Protein AF-A0A7R9K950-F1 (afdb_monomer_lite)

Sequence (137 aa):
EARQLWPGTPIQCVVSFGTGRFDPLPNTTQEVIVNVSSWKTKFLKILDSATDTEAVHTMLSDLLPHNVYYRFNPYLAEMVSMVEIRPDKVAQLEQEAAMYYRRNEDLFEEAAKALTQPPTLAQQCRNWVAEKRGYFK

Organism: Timema genevievae (NCBI:txid629358)

pLDDT: mean 80.06, std 15.89, range [42.03, 96.88]

Secondary structure (DSSP, 8-state):
-HHHHSTTPPP--EEEE-S-B----TT-TTTSGGGS-HHHHHHHHHHHHHS--HHHHHHHHHHS-TTTEEEE-PBPSS---TT---HHHHHHHHHHHHHHHHHTHHHHHHHHHHHHPPPPHHHHHHHHHHHHHHHT-

Foldseek 3Di:
DVCVVPPPDDQQADEAEALADEDDDPPPPPDPPPPDPPVVVVVVVVVCVVVVCVVVVVVCPVVDDPLHYHYHHFHAPDDDDPPDDDVVVVVSSVVRSVVSCVVCVVSVVSNVCSVPPDDDPVRVVVVVVVVVVVVVD

Structure (mmCIF, N/CA/C/O backbone):
data_AF-A0A7R9K950-F1
#
_entry.id   AF-A0A7R9K950-F1
#
loop_
_atom_site.group_PDB
_atom_site.id
_atom_site.type_symbol
_atom_site.label_atom_id
_atom_site.label_alt_id
_atom_site.label_comp_id
_atom_site.label_asym_id
_atom_site.label_entity_id
_atom_site.label_seq_id
_atom_site.pdbx_PDB_ins_code
_atom_site.Cartn_x
_atom_site.Cartn_y
_atom_site.Cartn_z
_atom_site.occupancy
_atom_site.B_iso_or_equiv
_atom_site.auth_seq_id
_atom_site.auth_comp_id
_atom_site.auth_asym_id
_atom_site.auth_atom_id
_atom_site.pdbx_PDB_model_num
ATOM 1 N N . GLU A 1 1 ? 4.815 -5.716 16.828 1.00 81.44 1 GLU A N 1
ATOM 2 C CA . GLU A 1 1 ? 5.121 -4.426 17.487 1.00 81.44 1 GLU A CA 1
ATOM 3 C C . GLU A 1 1 ? 3.873 -3.634 17.879 1.00 81.44 1 GLU A C 1
ATOM 5 O O . GLU A 1 1 ? 3.659 -3.458 19.068 1.00 81.44 1 GLU A O 1
ATOM 10 N N . ALA A 1 2 ? 2.988 -3.235 16.952 1.00 84.25 2 ALA A N 1
ATOM 11 C CA . ALA A 1 2 ? 1.797 -2.432 17.294 1.00 84.25 2 ALA A CA 1
ATOM 12 C C . ALA A 1 2 ? 0.926 -3.027 18.428 1.00 84.25 2 ALA A C 1
ATOM 14 O O . ALA A 1 2 ? 0.558 -2.318 19.358 1.00 84.25 2 ALA A O 1
ATOM 15 N N . ARG A 1 3 ? 0.671 -4.347 18.425 1.00 82.50 3 ARG A N 1
ATOM 16 C CA . ARG A 1 3 ? -0.060 -5.022 19.523 1.00 82.50 3 ARG A CA 1
ATOM 17 C C . ARG A 1 3 ? 0.678 -5.006 20.870 1.00 82.50 3 ARG A C 1
ATOM 19 O O . ARG A 1 3 ? 0.030 -5.157 21.896 1.00 82.50 3 ARG A O 1
ATOM 26 N N . GLN A 1 4 ? 2.006 -4.870 20.872 1.00 84.81 4 GLN A N 1
ATOM 27 C CA . GLN A 1 4 ? 2.797 -4.742 22.102 1.00 84.81 4 GLN A CA 1
ATOM 28 C C . GLN A 1 4 ? 2.740 -3.312 22.646 1.00 84.81 4 GLN A C 1
ATOM 30 O O . GLN A 1 4 ? 2.647 -3.138 23.855 1.00 84.81 4 GLN A O 1
ATOM 35 N N . LEU A 1 5 ? 2.763 -2.305 21.764 1.00 84.94 5 LEU A N 1
ATOM 36 C CA . LEU A 1 5 ? 2.640 -0.894 22.146 1.00 84.94 5 LEU A CA 1
ATOM 37 C C . LEU A 1 5 ? 1.233 -0.556 22.657 1.00 84.94 5 LEU A C 1
ATOM 39 O O . LEU A 1 5 ? 1.093 0.160 23.645 1.00 84.94 5 LEU A O 1
ATOM 43 N N . TRP A 1 6 ? 0.195 -1.109 22.022 1.00 84.00 6 TRP A N 1
ATOM 44 C CA . TRP A 1 6 ? -1.207 -0.892 22.393 1.00 84.00 6 TRP A CA 1
ATOM 45 C C . TRP A 1 6 ? -1.928 -2.220 22.652 1.00 84.00 6 TRP A C 1
ATOM 47 O O . TRP A 1 6 ? -2.742 -2.668 21.836 1.00 84.00 6 TRP A O 1
ATOM 57 N N . PRO A 1 7 ? -1.635 -2.883 23.785 1.00 83.25 7 PRO A N 1
ATOM 58 C CA . PRO A 1 7 ? -2.266 -4.148 24.125 1.00 83.25 7 PRO A CA 1
ATOM 59 C C . PRO A 1 7 ? -3.773 -3.964 24.334 1.00 83.25 7 PRO A C 1
ATOM 61 O O . PRO A 1 7 ? -4.220 -3.037 25.005 1.00 83.25 7 PRO A O 1
ATOM 64 N N . GLY A 1 8 ? -4.569 -4.864 23.754 1.00 80.44 8 GLY A N 1
ATOM 65 C CA . GLY A 1 8 ? -6.035 -4.829 23.843 1.00 80.44 8 GLY A CA 1
ATOM 66 C C . GLY A 1 8 ? -6.722 -3.836 22.899 1.00 80.44 8 GLY A C 1
ATOM 67 O O . GLY A 1 8 ? -7.947 -3.876 22.782 1.00 80.44 8 GLY A O 1
ATOM 68 N N . THR A 1 9 ? -5.969 -2.999 22.180 1.00 84.19 9 THR A N 1
ATOM 69 C CA . THR A 1 9 ? -6.521 -2.124 21.139 1.00 84.19 9 THR A CA 1
ATOM 70 C C . THR A 1 9 ? -6.580 -2.881 19.807 1.00 84.19 9 THR A C 1
ATOM 72 O O . THR A 1 9 ? -5.554 -3.399 19.358 1.00 84.19 9 THR A O 1
ATOM 75 N N . PRO A 1 10 ? -7.757 -2.987 19.160 1.00 85.75 10 PRO A N 1
ATOM 76 C CA . PRO A 1 10 ? -7.857 -3.610 17.845 1.00 85.75 10 PRO A CA 1
ATOM 77 C C . PRO A 1 10 ? -7.129 -2.760 16.800 1.00 85.75 10 PRO A C 1
ATOM 79 O O . PRO A 1 10 ? -7.174 -1.531 16.845 1.00 85.75 10 PRO A O 1
ATOM 82 N N . ILE A 1 11 ? -6.471 -3.421 15.849 1.00 88.25 11 ILE A N 1
ATOM 83 C CA . ILE A 1 11 ? -5.848 -2.738 14.715 1.00 88.25 11 ILE A CA 1
ATOM 84 C C . ILE A 1 11 ? -6.965 -2.240 13.797 1.00 88.25 11 ILE A C 1
ATOM 86 O O . ILE A 1 11 ? -7.826 -3.023 13.406 1.00 88.25 11 ILE A O 1
ATOM 90 N N . GLN A 1 12 ? -6.955 -0.945 13.483 1.00 89.62 12 GLN A N 1
ATOM 91 C CA . GLN A 1 12 ? -7.961 -0.333 12.614 1.00 89.62 12 GLN A CA 1
ATOM 92 C C . GLN A 1 12 ? -7.715 -0.670 11.145 1.00 89.62 12 GLN A C 1
ATOM 94 O O . GLN A 1 12 ? -8.615 -1.136 10.461 1.00 89.62 12 GLN A O 1
ATOM 99 N N . CYS A 1 13 ? -6.501 -0.411 10.666 1.00 92.69 13 CYS A N 1
ATOM 100 C CA . CYS A 1 13 ? -6.134 -0.602 9.274 1.00 92.69 13 CYS A CA 1
ATOM 101 C C . CYS A 1 13 ? -4.629 -0.873 9.174 1.00 92.69 13 CYS A C 1
ATOM 103 O O . CYS A 1 13 ? -3.827 -0.290 9.908 1.00 92.69 13 CYS A O 1
ATOM 105 N N . VAL A 1 14 ? -4.258 -1.766 8.268 1.00 93.06 14 VAL A N 1
ATOM 106 C CA . VAL A 1 14 ? -2.897 -2.092 7.863 1.00 93.06 14 VAL A CA 1
ATOM 107 C C . VAL A 1 14 ? -2.868 -2.018 6.350 1.00 93.06 14 VAL A C 1
ATOM 109 O O . VAL A 1 14 ? -3.502 -2.820 5.668 1.00 93.06 14 VAL A O 1
ATOM 112 N N . VAL A 1 15 ? -2.093 -1.076 5.829 1.00 93.44 15 VAL A N 1
ATOM 113 C CA . VAL A 1 15 ? -1.829 -0.976 4.397 1.00 93.44 15 VAL A CA 1
ATOM 114 C C . VAL A 1 15 ? -0.394 -1.404 4.146 1.00 93.44 15 VAL A C 1
ATOM 116 O O . VAL A 1 15 ? 0.539 -0.887 4.760 1.00 93.44 15 VAL A O 1
ATOM 119 N N . SER A 1 16 ? -0.217 -2.374 3.261 1.00 91.31 16 SER A N 1
ATOM 120 C CA . SER A 1 16 ? 1.075 -2.941 2.911 1.00 91.31 16 SER A CA 1
ATOM 121 C C . SER A 1 16 ? 1.368 -2.690 1.438 1.00 91.31 16 SER A C 1
ATOM 123 O O . SER A 1 16 ? 0.613 -3.127 0.572 1.00 91.31 16 SER A O 1
ATOM 125 N N . PHE A 1 17 ? 2.484 -2.024 1.158 1.00 91.69 17 PHE A N 1
ATOM 126 C CA . PHE A 1 17 ? 2.957 -1.768 -0.199 1.00 91.69 17 PHE A CA 1
ATOM 127 C C . PHE A 1 17 ? 4.116 -2.703 -0.540 1.00 91.69 17 PHE A C 1
ATOM 129 O O . PHE A 1 17 ? 5.069 -2.842 0.228 1.00 91.69 17 PHE A O 1
ATOM 136 N N . GLY A 1 18 ? 4.001 -3.388 -1.669 1.00 88.19 18 GLY A N 1
ATOM 137 C CA . GLY A 1 18 ? 5.076 -4.138 -2.298 1.00 88.19 18 GLY A CA 1
ATOM 138 C C . GLY A 1 18 ? 5.761 -3.299 -3.371 1.00 88.19 18 GLY A C 1
ATOM 139 O O . GLY A 1 18 ? 5.182 -2.359 -3.912 1.00 88.19 18 GLY A O 1
ATOM 140 N N . THR A 1 19 ? 6.999 -3.658 -3.687 1.00 88.12 19 THR A N 1
ATOM 141 C CA . THR A 1 19 ? 7.817 -3.005 -4.722 1.00 88.12 19 THR A CA 1
ATOM 142 C C . THR A 1 19 ? 7.510 -3.500 -6.135 1.00 88.12 19 THR A C 1
ATOM 144 O O . THR A 1 19 ? 8.187 -3.115 -7.081 1.00 88.12 19 THR A O 1
ATOM 147 N N . GLY A 1 20 ? 6.493 -4.347 -6.275 1.00 86.00 20 GLY A N 1
ATOM 148 C CA . GLY A 1 20 ? 6.100 -4.987 -7.513 1.00 86.00 20 GLY A CA 1
ATOM 149 C C . GLY A 1 20 ? 6.506 -6.459 -7.564 1.00 86.00 20 GLY A C 1
ATOM 150 O O . GLY A 1 20 ? 7.480 -6.875 -6.938 1.00 86.00 20 GLY A O 1
ATOM 151 N N . ARG A 1 21 ? 5.731 -7.250 -8.307 1.00 83.50 21 ARG A N 1
ATOM 152 C CA . ARG A 1 21 ? 5.959 -8.674 -8.576 1.00 83.50 21 ARG A CA 1
ATOM 153 C C . ARG A 1 21 ? 6.088 -8.913 -10.071 1.00 83.50 21 ARG A C 1
ATOM 155 O O . ARG A 1 21 ? 5.336 -8.347 -10.865 1.00 83.50 21 ARG A O 1
ATOM 162 N N . PHE A 1 22 ? 7.030 -9.764 -10.445 1.00 82.44 22 PHE A N 1
ATOM 163 C CA . PHE A 1 22 ? 7.207 -10.200 -11.821 1.00 82.44 22 PHE A CA 1
ATOM 164 C C . PHE A 1 22 ? 6.763 -11.657 -11.940 1.00 82.44 22 PHE A C 1
ATOM 166 O O . PHE A 1 22 ? 7.437 -12.548 -11.430 1.00 82.44 22 PHE A O 1
ATOM 173 N N . ASP A 1 23 ? 5.659 -11.888 -12.651 1.00 71.31 23 ASP A N 1
ATOM 174 C CA . ASP A 1 23 ? 5.149 -13.230 -12.930 1.00 71.31 23 ASP A CA 1
ATOM 175 C C . ASP A 1 23 ? 5.516 -13.620 -14.369 1.00 71.31 23 ASP A C 1
ATOM 177 O O . ASP A 1 23 ? 4.827 -13.219 -15.316 1.00 71.31 23 ASP A O 1
ATOM 181 N N . PRO A 1 24 ? 6.597 -14.389 -14.591 1.00 60.00 24 PRO A N 1
ATOM 182 C CA . PRO A 1 24 ? 6.883 -14.903 -15.918 1.00 60.00 24 PRO A CA 1
ATOM 183 C C . PRO A 1 24 ? 5.778 -15.891 -16.307 1.00 60.00 24 PRO A C 1
ATOM 185 O O . PRO A 1 24 ? 5.581 -16.904 -15.637 1.00 60.00 24 PRO A O 1
ATOM 188 N N . LEU A 1 25 ? 5.067 -15.613 -17.405 1.00 56.44 25 LEU A N 1
ATOM 189 C CA . LEU A 1 25 ? 4.101 -16.552 -17.979 1.00 56.44 25 LEU A CA 1
ATOM 190 C C . LEU A 1 25 ? 4.734 -17.955 -18.104 1.00 56.44 25 LEU A C 1
ATOM 192 O O . LEU A 1 25 ? 5.845 -18.069 -18.635 1.00 56.44 25 LEU A O 1
ATOM 196 N N . PRO A 1 26 ? 4.033 -19.033 -17.699 1.00 51.97 26 PRO A N 1
ATOM 197 C CA . PRO A 1 26 ? 4.586 -20.390 -17.708 1.00 51.97 26 PRO A CA 1
ATOM 198 C C . PRO A 1 26 ? 5.009 -20.882 -19.105 1.00 51.97 26 PRO A C 1
ATOM 200 O O . PRO A 1 26 ? 5.837 -21.785 -19.207 1.00 51.97 26 PRO A O 1
ATOM 203 N N . ASN A 1 27 ? 4.522 -20.251 -20.179 1.00 42.59 27 ASN A N 1
ATOM 204 C CA . ASN A 1 27 ? 4.750 -20.685 -21.561 1.00 42.59 27 ASN A CA 1
ATOM 205 C C . ASN A 1 27 ? 5.851 -19.916 -22.319 1.00 42.59 27 ASN A C 1
ATOM 207 O O . ASN A 1 27 ? 6.111 -20.243 -23.473 1.00 42.59 27 ASN A O 1
ATOM 211 N N . THR A 1 28 ? 6.529 -18.937 -21.708 1.00 44.31 28 THR A N 1
ATOM 212 C CA . THR A 1 28 ? 7.537 -18.099 -22.405 1.00 44.31 28 THR A CA 1
ATOM 213 C C . THR A 1 28 ? 8.959 -18.355 -21.896 1.00 44.31 28 THR A C 1
ATOM 215 O O . THR A 1 28 ? 9.809 -17.468 -21.858 1.00 44.31 28 THR A O 1
ATOM 218 N N . THR A 1 29 ? 9.248 -19.581 -21.460 1.00 47.34 29 THR A N 1
ATOM 219 C CA . THR A 1 29 ? 10.557 -19.945 -20.897 1.00 47.34 29 THR A CA 1
ATOM 220 C C . THR A 1 29 ? 11.626 -20.283 -21.937 1.00 47.34 29 THR A C 1
ATOM 222 O O . THR A 1 29 ? 12.778 -20.460 -21.553 1.00 47.34 29 THR A O 1
ATOM 225 N N . GLN A 1 30 ? 11.311 -20.340 -23.236 1.00 43.69 30 GLN A N 1
ATOM 226 C CA . GLN A 1 30 ? 12.298 -20.770 -24.238 1.00 43.69 30 GLN A CA 1
ATOM 227 C C . GLN A 1 30 ? 12.950 -19.654 -25.064 1.00 43.69 30 GLN A C 1
ATOM 229 O O . GLN A 1 30 ? 14.101 -19.835 -25.449 1.00 43.69 30 GLN A O 1
ATOM 234 N N . GLU A 1 31 ? 12.323 -18.491 -25.278 1.00 43.34 31 GLU A N 1
ATOM 235 C CA . GLU A 1 31 ? 12.842 -17.557 -26.303 1.00 43.34 31 GLU A CA 1
ATOM 236 C C . GLU A 1 31 ? 13.387 -16.212 -25.790 1.00 43.34 31 GLU A C 1
ATOM 238 O O . GLU A 1 31 ? 14.237 -15.623 -26.449 1.00 43.34 31 GLU A O 1
ATOM 243 N N . VAL A 1 32 ? 13.012 -15.736 -24.594 1.00 46.50 32 VAL A N 1
ATOM 244 C CA . VAL A 1 32 ? 13.489 -14.422 -24.082 1.00 46.50 32 VAL A CA 1
ATOM 245 C C . VAL A 1 32 ? 14.636 -14.555 -23.060 1.00 46.50 32 VAL A C 1
ATOM 247 O O . VAL A 1 32 ? 15.350 -13.598 -22.769 1.00 46.50 32 VAL A O 1
ATOM 250 N N . ILE A 1 33 ? 14.894 -15.766 -22.552 1.00 46.88 33 ILE A N 1
ATOM 251 C CA . ILE A 1 33 ? 15.866 -16.032 -21.469 1.00 46.88 33 ILE A CA 1
ATOM 252 C C . ILE A 1 33 ? 17.328 -16.081 -21.969 1.00 46.88 33 ILE A C 1
ATOM 254 O O . ILE A 1 33 ? 18.259 -16.227 -21.180 1.00 46.88 33 ILE A O 1
ATOM 258 N N . VAL A 1 34 ? 17.585 -15.907 -23.267 1.00 45.69 34 VAL A N 1
ATOM 259 C CA . VAL A 1 34 ? 18.905 -16.205 -23.854 1.00 45.69 34 VAL A CA 1
ATOM 260 C C . VAL A 1 34 ? 20.020 -15.213 -23.463 1.00 45.69 34 VAL A C 1
ATOM 262 O O . VAL A 1 34 ? 21.188 -15.537 -23.645 1.00 45.69 34 VAL A O 1
ATOM 265 N N . ASN A 1 35 ? 19.710 -14.053 -22.861 1.00 50.47 35 ASN A N 1
ATOM 266 C CA . ASN A 1 35 ? 20.715 -13.007 -22.578 1.00 50.47 35 ASN A CA 1
ATOM 267 C C . ASN A 1 35 ? 20.911 -12.597 -21.104 1.00 50.47 35 ASN A C 1
ATOM 269 O O . ASN A 1 35 ? 21.764 -11.752 -20.823 1.00 50.47 35 ASN A O 1
ATOM 273 N N . VAL A 1 36 ? 20.200 -13.190 -20.138 1.00 51.28 36 VAL A N 1
ATOM 274 C CA . VAL A 1 36 ? 20.471 -12.950 -18.705 1.00 51.28 36 VAL A CA 1
ATOM 275 C C . VAL A 1 36 ? 21.288 -14.123 -18.170 1.00 51.28 36 VAL A C 1
ATOM 277 O O . VAL A 1 36 ? 20.852 -15.268 -18.239 1.00 51.28 36 VAL A O 1
ATOM 280 N N . SER A 1 37 ? 22.502 -13.871 -17.668 1.00 61.84 37 SER A N 1
ATOM 281 C CA . SER A 1 37 ? 23.373 -14.955 -17.202 1.00 61.84 37 SER A CA 1
ATOM 282 C C . SER A 1 37 ? 22.683 -15.794 -16.116 1.00 61.84 37 SER A C 1
ATOM 284 O O . SER A 1 37 ? 22.122 -15.257 -15.162 1.00 61.84 37 SER A O 1
ATOM 286 N N . SER A 1 38 ? 22.760 -17.125 -16.241 1.00 65.38 38 SER A N 1
ATOM 287 C CA . SER A 1 38 ? 22.122 -18.111 -15.343 1.00 65.38 38 SER A CA 1
ATOM 288 C C . SER A 1 38 ? 22.333 -17.816 -13.847 1.00 65.38 38 SER A C 1
ATOM 290 O O . SER A 1 38 ? 21.445 -18.035 -13.026 1.00 65.38 38 SER A O 1
ATOM 292 N N . TRP A 1 39 ? 23.489 -17.253 -13.486 1.00 68.69 39 TRP A N 1
ATOM 293 C CA . TRP A 1 39 ? 23.811 -16.831 -12.122 1.00 68.69 39 TRP A CA 1
ATOM 294 C C . TRP A 1 39 ? 23.006 -15.626 -11.637 1.00 68.69 39 TRP A C 1
ATOM 296 O O . TRP A 1 39 ? 22.538 -15.648 -10.502 1.00 68.69 39 TRP A O 1
ATOM 306 N N . LYS A 1 40 ? 22.797 -14.606 -12.480 1.00 65.50 40 LYS A N 1
ATOM 307 C CA . LYS A 1 40 ? 21.947 -13.458 -12.135 1.00 65.50 40 LYS A CA 1
ATOM 308 C C . LYS A 1 40 ? 20.512 -13.914 -11.902 1.00 65.50 40 LYS A C 1
ATOM 310 O O . LYS A 1 40 ? 19.913 -13.534 -10.906 1.00 65.50 40 LYS A O 1
ATOM 315 N N . THR A 1 41 ? 19.995 -14.801 -12.751 1.00 64.25 41 THR A N 1
ATOM 316 C CA . THR A 1 41 ? 18.649 -15.367 -12.587 1.00 64.25 41 THR A CA 1
ATOM 317 C C . THR A 1 41 ? 18.519 -16.177 -11.297 1.00 64.25 41 THR A C 1
ATOM 319 O O . THR A 1 41 ? 17.523 -16.046 -10.593 1.00 64.25 41 THR A O 1
ATOM 322 N N . LYS A 1 42 ? 19.520 -16.998 -10.955 1.00 61.44 42 LYS A N 1
ATOM 323 C CA . LYS A 1 42 ? 19.524 -17.762 -9.696 1.00 61.44 42 LYS A CA 1
ATOM 324 C C . LYS A 1 42 ? 19.627 -16.853 -8.471 1.00 61.44 42 LYS A C 1
ATOM 326 O O . LYS A 1 42 ? 18.901 -17.070 -7.512 1.00 61.44 42 LYS A O 1
ATOM 331 N N . PHE A 1 43 ? 20.474 -15.827 -8.517 1.00 67.50 43 PHE A N 1
ATOM 332 C CA . PHE A 1 43 ? 20.609 -14.850 -7.436 1.00 67.50 43 PHE A CA 1
ATOM 333 C C . PHE A 1 43 ? 19.320 -14.051 -7.221 1.00 67.50 43 PHE A C 1
ATOM 335 O O . PHE A 1 43 ? 18.869 -13.936 -6.089 1.00 67.50 43 PHE A O 1
ATOM 342 N N . LEU A 1 44 ? 18.690 -13.569 -8.297 1.00 64.19 44 LEU A N 1
ATOM 343 C CA . LEU A 1 44 ? 17.415 -12.851 -8.225 1.00 64.19 44 LEU A CA 1
ATOM 344 C C . LEU A 1 44 ? 16.289 -13.739 -7.687 1.00 64.19 44 LEU A C 1
ATOM 346 O O . LEU A 1 44 ? 15.525 -13.282 -6.854 1.00 64.19 44 LEU A O 1
ATOM 350 N N . LYS A 1 45 ? 16.230 -15.021 -8.074 1.00 63.75 45 LYS A N 1
ATOM 351 C CA . LYS A 1 45 ? 15.268 -15.978 -7.497 1.00 63.75 45 LYS A CA 1
ATOM 352 C C . LYS A 1 45 ? 15.505 -16.240 -6.009 1.00 63.75 45 LYS A C 1
ATOM 354 O O . LYS A 1 45 ? 14.548 -16.384 -5.262 1.00 63.75 45 LYS A O 1
ATOM 359 N N . ILE A 1 46 ? 16.765 -16.315 -5.577 1.00 58.72 46 ILE A N 1
ATOM 360 C CA . ILE A 1 46 ? 17.106 -16.466 -4.155 1.00 58.72 46 ILE A CA 1
ATOM 361 C C . ILE A 1 46 ? 16.728 -15.197 -3.383 1.00 58.72 46 ILE A C 1
ATOM 363 O O . ILE A 1 46 ? 16.150 -15.301 -2.307 1.00 58.72 46 ILE A O 1
ATOM 367 N N . LEU A 1 47 ? 17.012 -14.017 -3.939 1.00 62.91 47 LEU A N 1
ATOM 368 C CA . LEU A 1 47 ? 16.622 -12.736 -3.357 1.00 62.91 47 LEU A CA 1
ATOM 369 C C . LEU A 1 47 ? 15.101 -12.645 -3.204 1.00 62.91 47 LEU A C 1
ATOM 371 O O . LEU A 1 47 ? 14.635 -12.389 -2.102 1.00 62.91 47 LEU A O 1
ATOM 375 N N . ASP A 1 48 ? 14.358 -12.951 -4.267 1.00 59.34 48 ASP A N 1
ATOM 376 C CA . ASP A 1 48 ? 12.894 -12.966 -4.279 1.00 59.34 48 ASP A CA 1
ATOM 377 C C . ASP A 1 48 ? 12.337 -13.964 -3.252 1.00 59.34 48 ASP A C 1
ATOM 379 O O . ASP A 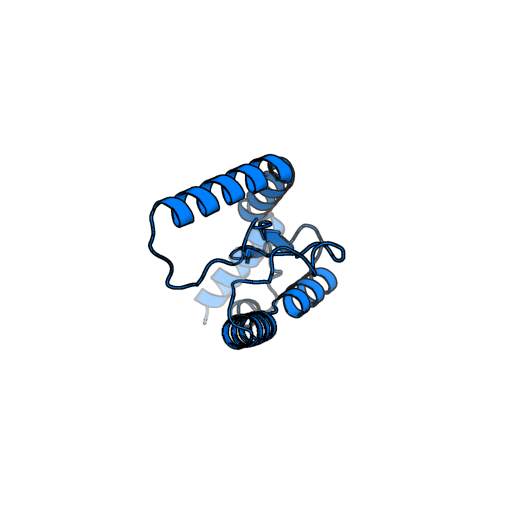1 48 ? 11.466 -13.615 -2.469 1.00 59.34 48 ASP A O 1
ATOM 383 N N . SER A 1 49 ? 12.940 -15.158 -3.133 1.00 53.88 49 SER A N 1
ATOM 384 C CA . SER A 1 49 ? 12.575 -16.140 -2.097 1.00 53.88 49 SER A CA 1
ATOM 385 C C . SER A 1 49 ? 12.895 -15.687 -0.666 1.00 53.88 49 SER A C 1
ATOM 387 O O . 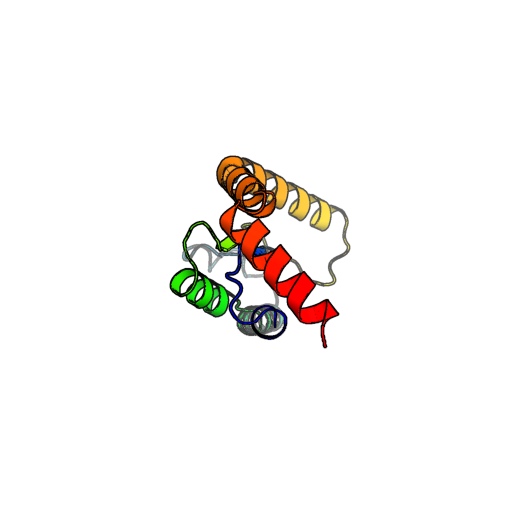SER A 1 49 ? 12.223 -16.089 0.279 1.00 53.88 49 SER A O 1
ATOM 389 N N . ALA A 1 50 ? 13.927 -14.858 -0.489 1.00 51.88 50 ALA A N 1
ATOM 390 C CA . ALA A 1 50 ? 14.310 -14.301 0.807 1.00 51.88 50 ALA A CA 1
ATOM 391 C C . ALA A 1 50 ? 13.465 -13.070 1.178 1.00 51.88 50 ALA A C 1
ATOM 393 O O . ALA A 1 50 ? 13.355 -12.735 2.358 1.00 51.88 50 ALA A O 1
ATOM 394 N N . THR A 1 51 ? 12.856 -12.415 0.187 1.00 59.31 51 THR A N 1
ATOM 395 C CA . THR A 1 51 ? 11.883 -11.327 0.345 1.00 59.31 51 THR A CA 1
ATOM 396 C C . THR A 1 51 ? 10.448 -11.777 0.072 1.00 59.31 51 THR A C 1
ATOM 398 O O . THR A 1 51 ? 9.571 -10.924 -0.090 1.00 59.31 51 THR A O 1
ATOM 401 N N . ASP A 1 52 ? 10.200 -13.092 0.031 1.00 61.19 52 ASP A N 1
ATOM 402 C CA . ASP A 1 52 ? 8.882 -13.655 -0.236 1.00 61.19 52 ASP A CA 1
ATOM 403 C C . ASP A 1 52 ? 7.962 -13.334 0.943 1.00 61.19 52 ASP A C 1
ATOM 405 O O . ASP A 1 52 ? 7.961 -13.959 2.007 1.00 61.19 52 ASP A O 1
ATOM 409 N N . THR A 1 53 ? 7.212 -12.258 0.754 1.00 66.62 53 THR A N 1
ATOM 410 C CA . THR A 1 53 ? 6.268 -11.730 1.732 1.00 66.62 53 THR A CA 1
ATOM 411 C C . THR A 1 53 ? 4.874 -12.300 1.514 1.00 66.62 53 THR A C 1
ATOM 413 O O . THR A 1 53 ? 3.970 -11.938 2.266 1.00 66.62 53 THR A O 1
ATOM 416 N N . GLU A 1 54 ? 4.679 -13.220 0.561 1.00 68.25 54 GLU A N 1
ATOM 417 C CA . GLU A 1 54 ? 3.372 -13.824 0.289 1.00 68.25 54 GLU A CA 1
ATOM 418 C C . GLU A 1 54 ? 2.918 -14.723 1.446 1.00 68.25 54 GLU A C 1
ATOM 420 O O . GLU A 1 54 ? 1.736 -14.744 1.791 1.00 68.25 54 GLU A O 1
ATOM 425 N N . ALA A 1 55 ? 3.853 -15.371 2.151 1.00 65.81 55 ALA A N 1
ATOM 426 C CA . ALA A 1 55 ? 3.543 -16.085 3.391 1.00 65.81 55 ALA A CA 1
ATOM 427 C C . ALA A 1 55 ? 3.030 -15.133 4.488 1.00 65.81 55 ALA A C 1
ATOM 429 O O . ALA A 1 55 ? 2.052 -15.433 5.172 1.00 65.81 55 ALA A O 1
ATOM 430 N N . VAL A 1 56 ? 3.648 -13.954 4.629 1.00 74.50 56 VAL A N 1
ATOM 431 C CA . VAL A 1 56 ? 3.210 -12.919 5.582 1.00 74.50 56 VAL A CA 1
ATOM 432 C C . VAL A 1 56 ? 1.866 -12.330 5.158 1.00 74.50 56 VAL A C 1
ATOM 434 O O . VAL A 1 56 ? 0.996 -12.135 6.002 1.00 74.50 56 VAL A O 1
ATOM 437 N N . HIS A 1 57 ? 1.676 -12.085 3.861 1.00 78.88 57 HIS A N 1
ATOM 438 C CA . HIS A 1 57 ? 0.413 -11.630 3.291 1.00 78.88 57 HIS A CA 1
ATOM 439 C C . HIS A 1 57 ? -0.719 -12.619 3.588 1.00 78.88 57 HIS A C 1
ATOM 441 O O . HIS A 1 57 ? -1.750 -12.210 4.117 1.00 78.88 57 HIS A O 1
ATOM 447 N N . THR A 1 58 ? -0.487 -13.910 3.340 1.00 76.12 58 THR A N 1
ATOM 448 C CA . THR A 1 58 ? -1.441 -14.993 3.619 1.00 76.12 58 THR A CA 1
ATOM 449 C C . THR A 1 58 ? -1.786 -15.039 5.105 1.00 76.12 58 THR A C 1
ATOM 451 O O . THR A 1 58 ? -2.952 -14.952 5.473 1.00 76.12 58 THR A O 1
ATOM 454 N N . MET A 1 59 ? -0.775 -15.055 5.981 1.00 77.00 59 MET A N 1
ATOM 455 C CA . MET A 1 59 ? -1.000 -15.069 7.431 1.00 77.00 59 MET A CA 1
ATOM 456 C C . MET A 1 59 ? -1.783 -13.845 7.920 1.00 77.00 59 MET A C 1
ATOM 458 O O . MET A 1 59 ? -2.663 -13.973 8.768 1.00 77.00 59 MET A O 1
ATOM 462 N N . LEU A 1 60 ? -1.471 -12.647 7.422 1.00 79.31 60 LEU A N 1
ATOM 463 C CA . LEU A 1 60 ? -2.189 -11.431 7.806 1.00 79.31 60 LEU A CA 1
ATOM 464 C C . LEU A 1 60 ? -3.616 -11.416 7.258 1.00 79.31 60 LEU A C 1
ATOM 466 O O . LEU A 1 60 ? -4.514 -10.987 7.975 1.00 79.31 60 LEU A O 1
ATOM 470 N N . SER A 1 61 ? -3.824 -11.908 6.037 1.00 76.88 61 SER A N 1
ATOM 471 C CA . SER A 1 61 ? -5.151 -12.053 5.437 1.00 76.88 61 SER A CA 1
ATOM 472 C C . SER A 1 61 ? -6.026 -13.053 6.197 1.00 76.88 61 SER A C 1
ATOM 474 O O . SER A 1 61 ? -7.227 -12.832 6.304 1.00 76.88 61 SER A O 1
ATOM 476 N N . ASP A 1 62 ? -5.444 -14.122 6.744 1.00 76.88 62 ASP A N 1
ATOM 477 C CA . ASP A 1 62 ? -6.180 -15.123 7.527 1.00 76.88 62 ASP A CA 1
ATOM 478 C C . ASP A 1 62 ? -6.513 -14.631 8.944 1.00 76.88 62 ASP A C 1
ATOM 480 O O . ASP A 1 62 ? -7.543 -14.987 9.521 1.00 76.88 62 ASP A O 1
ATOM 484 N N . LEU A 1 63 ? -5.625 -13.829 9.541 1.00 79.69 63 LEU A N 1
ATOM 485 C CA . LEU A 1 63 ? -5.748 -13.380 10.931 1.00 79.69 63 LEU A CA 1
ATOM 486 C C . LEU A 1 63 ? -6.524 -12.070 11.095 1.00 79.69 63 LEU A C 1
ATOM 488 O O . LEU A 1 63 ? -7.056 -11.815 12.181 1.00 79.69 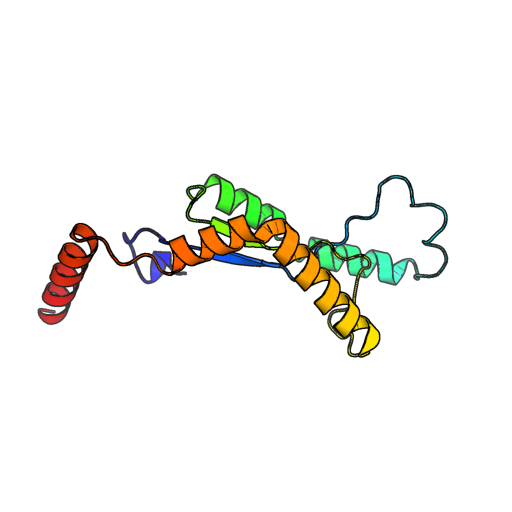63 LEU A O 1
ATOM 492 N N . LEU A 1 64 ? -6.533 -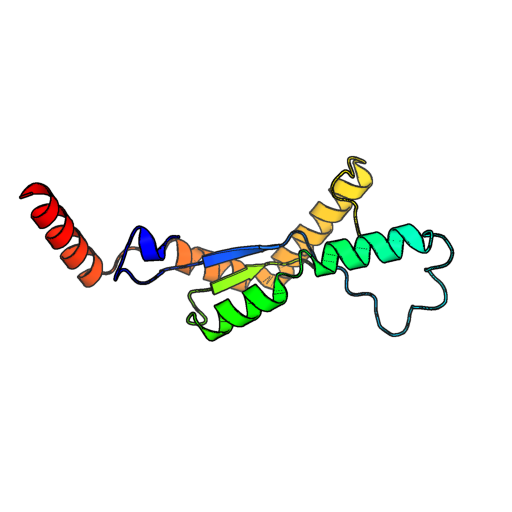11.207 10.077 1.00 81.94 64 LEU A N 1
ATOM 493 C CA . LEU A 1 64 ? -7.173 -9.895 10.125 1.00 81.94 64 LEU A CA 1
ATOM 494 C C . LEU A 1 64 ? -8.462 -9.883 9.294 1.00 81.94 64 LEU A C 1
ATOM 496 O O . LEU A 1 64 ? -8.523 -10.506 8.241 1.00 81.94 64 LEU A O 1
ATOM 500 N N . PRO A 1 65 ? -9.496 -9.141 9.726 1.00 80.06 65 PRO A N 1
ATOM 501 C CA . PRO A 1 65 ? -10.695 -8.955 8.917 1.00 80.06 65 PRO A CA 1
ATOM 502 C C . PRO A 1 65 ? -10.381 -8.320 7.553 1.00 80.06 65 PRO A C 1
ATOM 504 O O . PRO A 1 65 ? -9.492 -7.474 7.443 1.00 80.06 65 PRO A O 1
ATOM 507 N N . HIS A 1 66 ? -11.173 -8.660 6.532 1.00 72.88 66 HIS A N 1
ATOM 508 C CA . HIS A 1 66 ? -10.994 -8.174 5.155 1.00 72.88 66 HIS A CA 1
ATOM 509 C C . HIS A 1 66 ? -10.963 -6.643 5.021 1.00 72.88 66 HIS A C 1
ATOM 511 O O . HIS A 1 66 ? -10.312 -6.118 4.129 1.00 72.88 66 HIS A O 1
ATOM 517 N N . ASN A 1 67 ? -11.633 -5.914 5.914 1.00 82.06 67 ASN A N 1
ATOM 518 C CA . ASN A 1 67 ? -11.668 -4.450 5.925 1.00 82.06 67 ASN A CA 1
ATOM 519 C C . ASN A 1 67 ? -10.558 -3.806 6.781 1.00 82.06 67 ASN A C 1
ATOM 521 O O . ASN A 1 67 ? -10.621 -2.613 7.075 1.00 82.06 67 ASN A O 1
ATOM 525 N N . VAL A 1 68 ? -9.588 -4.597 7.246 1.00 87.38 68 VAL A N 1
ATOM 526 C CA . VAL A 1 68 ? -8.475 -4.144 8.094 1.00 87.38 68 VAL A CA 1
ATOM 527 C C . VAL A 1 68 ? -7.142 -4.275 7.371 1.00 87.38 68 VAL A C 1
ATOM 529 O O . VAL A 1 68 ? -6.237 -3.503 7.666 1.00 87.38 68 VAL A O 1
ATOM 532 N N . TYR A 1 69 ? -6.982 -5.215 6.440 1.00 91.44 69 TYR A N 1
ATOM 533 C CA . TYR A 1 69 ? -5.704 -5.454 5.774 1.00 91.44 69 TYR A CA 1
ATOM 534 C C . TYR A 1 69 ? -5.800 -5.279 4.260 1.00 91.44 69 TYR A C 1
ATOM 536 O O . TYR A 1 69 ? -6.550 -5.978 3.588 1.00 91.44 69 TYR A O 1
ATOM 544 N N . TYR A 1 70 ? -4.981 -4.371 3.730 1.00 92.06 70 TYR A N 1
ATOM 545 C CA . TYR A 1 70 ? -4.909 -4.038 2.311 1.00 92.06 70 TYR A CA 1
ATOM 546 C C . TYR A 1 70 ? -3.477 -4.242 1.810 1.00 92.06 70 TYR A C 1
ATOM 548 O O . TYR A 1 70 ? -2.527 -3.717 2.397 1.00 92.06 70 TYR A O 1
ATOM 556 N N . ARG A 1 71 ? -3.305 -4.995 0.717 1.00 91.69 71 ARG A N 1
ATOM 557 C CA . ARG A 1 71 ? -2.001 -5.258 0.090 1.00 91.69 71 ARG A CA 1
ATOM 558 C C . ARG A 1 71 ? -1.998 -4.745 -1.343 1.00 91.69 71 ARG A C 1
ATOM 560 O O . ARG A 1 71 ? -2.754 -5.226 -2.179 1.00 91.69 71 ARG A O 1
ATOM 567 N N . PHE A 1 72 ? -1.088 -3.824 -1.628 1.00 93.25 72 PHE A N 1
ATOM 568 C CA . PHE A 1 72 ? -0.864 -3.283 -2.962 1.00 93.25 72 PHE A CA 1
ATOM 569 C C . PHE A 1 72 ? 0.502 -3.738 -3.454 1.00 93.25 72 PHE A C 1
ATOM 571 O O . PHE A 1 72 ? 1.520 -3.362 -2.880 1.00 93.25 72 PHE A O 1
ATOM 578 N N . ASN A 1 73 ? 0.532 -4.565 -4.495 1.00 91.62 73 ASN A N 1
ATOM 579 C CA . ASN A 1 73 ? 1.772 -5.068 -5.083 1.00 91.62 73 ASN A CA 1
ATOM 580 C C . ASN A 1 73 ? 1.623 -5.105 -6.616 1.00 91.62 73 ASN A C 1
ATOM 582 O O . ASN A 1 73 ? 0.993 -6.034 -7.132 1.00 91.62 73 ASN A O 1
ATOM 586 N N . PRO A 1 74 ? 2.109 -4.075 -7.337 1.00 91.19 74 PRO A N 1
ATOM 587 C CA . PRO A 1 74 ? 1.954 -3.969 -8.787 1.00 91.19 74 PRO A CA 1
ATOM 588 C C . PRO A 1 74 ? 2.565 -5.140 -9.556 1.00 91.19 74 PRO A C 1
ATOM 590 O O . PRO A 1 74 ? 3.556 -5.718 -9.131 1.00 91.19 74 PRO A O 1
ATOM 593 N N . TYR A 1 75 ? 2.011 -5.473 -10.720 1.00 87.00 75 TYR A N 1
ATOM 594 C CA . TYR A 1 75 ? 2.679 -6.389 -11.645 1.00 87.00 75 TYR A CA 1
ATOM 595 C C . TYR A 1 75 ? 3.675 -5.609 -12.497 1.00 87.00 75 TYR A C 1
ATOM 597 O O . TYR A 1 75 ? 3.279 -4.641 -13.147 1.00 87.00 75 TYR A O 1
ATOM 605 N N . LEU A 1 76 ? 4.930 -6.045 -12.500 1.00 89.50 76 LEU A N 1
ATOM 606 C CA . LEU A 1 76 ? 5.995 -5.446 -13.299 1.00 89.50 76 LEU A CA 1
ATOM 607 C C . LEU A 1 76 ? 6.170 -6.212 -14.608 1.00 89.50 76 LEU A C 1
ATOM 609 O O . LEU A 1 76 ? 6.025 -7.439 -14.633 1.00 89.50 76 LEU A O 1
ATOM 613 N N . ALA A 1 77 ? 6.507 -5.515 -15.695 1.00 87.00 77 ALA A N 1
ATOM 614 C CA . ALA A 1 77 ? 6.776 -6.175 -16.975 1.00 87.00 77 ALA A CA 1
ATOM 615 C C . ALA A 1 77 ? 8.142 -6.878 -17.005 1.00 87.00 77 ALA A C 1
ATOM 617 O O . ALA A 1 77 ? 8.349 -7.796 -17.797 1.00 87.00 77 ALA A O 1
ATOM 618 N N . GLU A 1 78 ? 9.074 -6.460 -16.151 1.00 83.94 78 GLU A N 1
ATOM 619 C CA . GLU A 1 78 ? 10.382 -7.087 -15.992 1.00 83.94 78 GLU A CA 1
ATOM 620 C C . GLU A 1 78 ? 10.882 -6.980 -14.548 1.00 83.94 78 GLU A C 1
ATOM 622 O O . GLU A 1 78 ? 10.470 -6.118 -13.775 1.00 83.94 78 GLU A O 1
ATOM 627 N N . MET A 1 79 ? 11.818 -7.859 -14.196 1.00 82.38 79 MET A N 1
ATOM 628 C CA . MET A 1 79 ? 12.578 -7.756 -12.954 1.00 82.38 79 MET A CA 1
ATOM 629 C C . MET A 1 79 ? 13.574 -6.596 -13.040 1.00 82.38 79 MET A C 1
ATOM 631 O O . MET A 1 79 ? 14.543 -6.664 -13.803 1.00 82.38 79 MET A O 1
ATOM 635 N N . VAL A 1 80 ? 13.378 -5.573 -12.211 1.00 85.31 80 VAL A N 1
ATOM 636 C CA . VAL A 1 80 ? 14.294 -4.433 -12.084 1.00 85.31 80 VAL A CA 1
ATOM 637 C C . VAL A 1 80 ? 15.180 -4.604 -10.847 1.00 85.31 80 VAL A C 1
ATOM 639 O O . VAL A 1 80 ? 14.731 -5.041 -9.790 1.00 85.31 80 VAL A O 1
ATOM 642 N N . SER A 1 81 ? 16.469 -4.283 -10.975 1.00 86.25 81 SER A N 1
ATOM 643 C CA . SER A 1 81 ? 17.419 -4.338 -9.857 1.00 86.25 81 SER A CA 1
ATOM 644 C C . SER A 1 81 ? 17.132 -3.243 -8.827 1.00 86.25 81 SER A C 1
ATOM 646 O O . SER A 1 81 ? 16.850 -2.110 -9.196 1.00 86.25 81 SER A O 1
ATOM 648 N N . MET A 1 82 ? 17.323 -3.535 -7.538 1.00 85.50 82 MET A N 1
ATOM 649 C CA . MET A 1 82 ? 17.154 -2.555 -6.452 1.00 85.50 82 MET A CA 1
ATOM 650 C C . MET A 1 82 ? 18.084 -1.334 -6.573 1.00 85.50 82 MET A C 1
ATOM 652 O O . MET A 1 82 ? 17.756 -0.259 -6.086 1.00 85.50 82 MET A O 1
ATOM 656 N N . VAL A 1 83 ? 19.248 -1.492 -7.212 1.00 89.38 83 VAL A N 1
ATOM 657 C CA . VAL A 1 83 ? 20.218 -0.403 -7.443 1.00 89.38 83 VAL A CA 1
ATOM 658 C C . VAL A 1 83 ? 20.103 0.208 -8.845 1.00 89.38 83 VAL A C 1
ATOM 660 O O . VAL A 1 83 ? 21.027 0.878 -9.303 1.00 89.38 83 VAL A O 1
ATOM 663 N N . GLU A 1 84 ? 19.014 -0.069 -9.564 1.00 92.19 84 GLU A N 1
ATOM 664 C CA . GLU A 1 84 ? 18.750 0.553 -10.860 1.00 92.19 84 GLU A CA 1
ATOM 665 C C . GLU A 1 84 ? 18.480 2.052 -10.687 1.00 92.19 84 GLU A C 1
ATOM 667 O O . GLU A 1 84 ? 17.704 2.464 -9.829 1.00 92.19 84 GLU A O 1
ATOM 672 N N . ILE A 1 85 ? 19.129 2.867 -11.518 1.00 93.88 85 ILE A N 1
ATOM 673 C CA . ILE A 1 85 ? 19.028 4.336 -11.477 1.00 93.88 85 ILE A CA 1
ATOM 674 C C . ILE A 1 85 ? 18.747 4.941 -12.853 1.00 93.88 85 ILE A C 1
ATOM 676 O O . ILE A 1 85 ? 18.638 6.161 -12.982 1.00 93.88 85 ILE A O 1
ATOM 680 N N . ARG A 1 86 ? 18.683 4.116 -13.904 1.00 96.75 86 ARG A N 1
ATOM 681 C CA . ARG A 1 86 ? 18.443 4.610 -15.255 1.00 96.75 86 ARG A CA 1
ATOM 682 C C . ARG A 1 86 ? 17.036 5.213 -15.360 1.00 96.75 86 ARG A C 1
ATOM 684 O O . ARG A 1 86 ? 16.065 4.557 -14.977 1.00 96.75 86 ARG A O 1
ATOM 691 N N . PRO A 1 87 ? 16.905 6.437 -15.896 1.00 96.50 87 PRO A N 1
ATOM 692 C CA . PRO A 1 87 ? 15.644 7.173 -15.869 1.00 96.50 87 PRO A CA 1
ATOM 693 C C . PRO A 1 87 ? 14.539 6.495 -16.685 1.00 96.50 87 PRO A C 1
ATOM 695 O O . PRO A 1 87 ? 13.380 6.558 -16.293 1.00 96.50 87 PRO A O 1
ATOM 698 N N . ASP A 1 88 ? 14.879 5.803 -17.776 1.00 96.12 88 ASP A N 1
ATOM 699 C CA . ASP A 1 88 ? 13.925 5.029 -18.578 1.00 96.12 88 ASP A CA 1
ATOM 700 C C . ASP A 1 88 ? 13.288 3.887 -17.774 1.00 96.12 88 ASP A C 1
ATOM 702 O O . ASP A 1 88 ? 12.087 3.650 -17.887 1.00 96.12 88 ASP A O 1
ATOM 706 N N . LYS A 1 89 ? 14.066 3.225 -16.910 1.00 93.88 89 LYS A N 1
ATOM 707 C CA . LYS A 1 89 ? 13.575 2.137 -16.056 1.00 93.88 89 LYS A CA 1
ATOM 708 C C . LYS A 1 89 ? 12.728 2.642 -14.898 1.00 93.88 89 LYS A C 1
ATOM 710 O O . LYS A 1 89 ? 11.694 2.052 -14.605 1.00 93.88 89 LYS A O 1
ATOM 715 N N . VAL A 1 90 ? 13.116 3.758 -14.286 1.00 94.12 90 VAL A N 1
ATOM 716 C CA . VAL A 1 90 ? 12.300 4.402 -13.245 1.00 94.12 90 VAL A CA 1
ATOM 717 C C . VAL A 1 90 ? 10.964 4.871 -13.827 1.00 94.12 90 VAL A C 1
ATOM 719 O O . VAL A 1 90 ? 9.917 4.547 -13.275 1.00 94.12 90 VAL A O 1
ATOM 722 N N . ALA A 1 91 ? 10.981 5.546 -14.980 1.00 95.94 91 ALA A N 1
ATOM 723 C CA . ALA A 1 91 ? 9.763 6.001 -15.652 1.00 95.94 91 ALA A CA 1
ATOM 724 C C . ALA A 1 91 ? 8.834 4.833 -16.033 1.00 95.94 91 ALA A C 1
ATOM 726 O O . ALA A 1 91 ? 7.613 4.944 -15.917 1.00 95.94 91 ALA A O 1
ATOM 727 N N . GLN A 1 92 ? 9.401 3.695 -16.447 1.00 94.88 92 GLN A N 1
ATOM 728 C CA . GLN A 1 92 ? 8.631 2.475 -16.684 1.00 94.88 92 GLN A CA 1
ATOM 729 C C . GLN A 1 92 ? 7.924 1.996 -15.403 1.00 94.88 92 GLN A C 1
ATOM 731 O O . GLN A 1 92 ? 6.717 1.752 -15.435 1.00 94.88 92 GLN A O 1
ATOM 736 N N . LEU A 1 93 ? 8.638 1.907 -14.275 1.00 94.69 93 LEU A N 1
ATOM 737 C CA . LEU A 1 93 ? 8.055 1.501 -12.988 1.00 94.69 93 LEU A CA 1
ATOM 738 C C . LEU A 1 93 ? 6.943 2.457 -12.530 1.00 94.69 93 LEU A C 1
ATOM 740 O O . LEU A 1 93 ? 5.903 2.011 -12.043 1.00 94.69 93 LEU A O 1
ATOM 744 N N . GLU A 1 94 ? 7.122 3.767 -12.719 1.00 95.31 94 GLU A N 1
ATOM 745 C CA . GLU A 1 94 ? 6.093 4.772 -12.421 1.00 95.31 94 GLU A CA 1
ATOM 746 C C . GLU A 1 94 ? 4.832 4.565 -13.268 1.00 95.31 94 GLU A C 1
ATOM 748 O O . GLU A 1 94 ? 3.712 4.608 -12.750 1.00 95.31 94 GLU A O 1
ATOM 753 N N . GLN A 1 95 ? 4.998 4.294 -14.565 1.00 95.88 95 GLN A N 1
ATOM 754 C CA . GLN A 1 95 ? 3.882 4.015 -15.462 1.00 95.88 95 GLN A CA 1
ATOM 755 C C . GLN A 1 95 ? 3.138 2.735 -15.057 1.00 95.88 95 GLN A C 1
ATOM 757 O O . GLN A 1 95 ? 1.903 2.717 -15.034 1.00 95.88 95 GLN A O 1
ATOM 762 N N . GLU A 1 96 ? 3.866 1.671 -14.722 1.00 94.88 96 GLU A N 1
ATOM 763 C CA . GLU A 1 96 ? 3.294 0.401 -14.266 1.00 94.88 96 GLU A CA 1
ATOM 764 C C . GLU A 1 96 ? 2.528 0.575 -12.945 1.00 94.88 96 GLU A C 1
ATOM 766 O O . GLU A 1 96 ? 1.389 0.110 -12.824 1.00 94.88 96 GLU A O 1
ATOM 771 N N . ALA A 1 97 ? 3.083 1.332 -11.995 1.00 95.12 97 ALA A N 1
A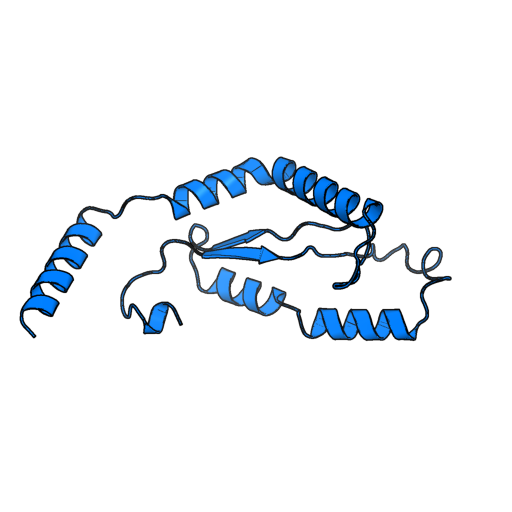TOM 772 C CA . ALA A 1 97 ? 2.414 1.676 -10.743 1.00 95.12 97 ALA A CA 1
ATOM 773 C C . ALA A 1 97 ? 1.141 2.509 -10.974 1.00 95.12 97 ALA A C 1
ATOM 775 O O . ALA A 1 97 ? 0.097 2.213 -10.388 1.00 95.12 97 ALA A O 1
ATOM 776 N N . ALA A 1 98 ? 1.180 3.501 -11.870 1.00 96.38 98 ALA A N 1
ATOM 777 C CA . ALA A 1 98 ? 0.012 4.313 -12.211 1.00 96.38 98 ALA A CA 1
ATOM 778 C C . ALA A 1 98 ? -1.101 3.479 -12.868 1.00 96.38 98 ALA A C 1
ATOM 780 O O . ALA A 1 98 ? -2.286 3.656 -12.570 1.00 96.38 98 ALA A O 1
ATOM 781 N N . MET A 1 99 ? -0.736 2.539 -13.743 1.00 96.00 99 MET A N 1
ATOM 782 C CA . MET A 1 99 ? -1.689 1.609 -14.354 1.00 96.00 99 MET A CA 1
ATOM 783 C C . MET A 1 99 ? -2.285 0.646 -13.326 1.00 96.00 99 MET A C 1
ATOM 785 O O . MET A 1 99 ? -3.485 0.366 -13.376 1.00 96.00 99 MET A O 1
ATOM 789 N N . TYR A 1 100 ? -1.479 0.161 -12.380 1.00 96.25 100 TYR A N 1
ATOM 790 C CA . TYR A 1 100 ? -1.963 -0.659 -11.275 1.00 96.25 100 TYR A CA 1
ATOM 791 C C . TYR A 1 100 ? -2.935 0.114 -10.378 1.00 96.25 100 TYR A C 1
ATOM 793 O O . TYR A 1 100 ? -4.003 -0.412 -10.073 1.00 96.25 100 TYR A O 1
ATOM 801 N N . TYR A 1 101 ? -2.615 1.362 -10.018 1.00 96.25 101 TYR A N 1
ATOM 802 C CA . TYR A 1 101 ? -3.512 2.231 -9.252 1.00 96.25 101 TYR A CA 1
ATOM 803 C C . TYR A 1 101 ? -4.870 2.370 -9.943 1.00 96.25 101 TYR A C 1
ATOM 805 O O . TYR A 1 101 ? -5.887 2.028 -9.354 1.00 96.25 101 TYR A O 1
ATOM 813 N N . ARG A 1 102 ? -4.884 2.756 -11.226 1.00 96.75 102 ARG A N 1
ATOM 814 C CA . ARG A 1 102 ? -6.128 2.933 -11.999 1.00 96.75 102 ARG A CA 1
ATOM 815 C C . ARG A 1 102 ? -6.998 1.678 -12.035 1.00 96.75 102 ARG A C 1
ATOM 817 O O . ARG A 1 102 ? -8.215 1.775 -12.050 1.00 96.75 102 ARG A O 1
ATOM 824 N N . ARG A 1 103 ? -6.385 0.492 -12.080 1.00 95.94 103 ARG A N 1
ATOM 825 C CA . ARG A 1 103 ? -7.116 -0.787 -12.084 1.00 95.94 103 ARG A CA 1
ATOM 826 C C . ARG A 1 103 ? -7.701 -1.159 -10.725 1.00 95.94 103 ARG A C 1
ATOM 828 O O . ARG A 1 103 ? -8.614 -1.972 -10.687 1.00 95.94 103 ARG A O 1
ATOM 835 N N . ASN A 1 104 ? -7.146 -0.627 -9.642 1.00 96.06 104 ASN A N 1
ATOM 836 C CA . ASN A 1 104 ? -7.500 -0.987 -8.270 1.00 96.06 104 ASN A CA 1
ATOM 837 C C . ASN A 1 104 ? -8.018 0.225 -7.481 1.00 96.06 104 ASN A C 1
ATOM 839 O O . ASN A 1 104 ? -7.968 0.210 -6.255 1.00 96.06 104 ASN A O 1
ATOM 843 N N . GLU A 1 105 ? -8.474 1.275 -8.168 1.00 96.88 105 GLU A N 1
ATOM 844 C CA . GLU A 1 105 ? -8.840 2.561 -7.565 1.00 96.88 105 GLU A CA 1
ATOM 845 C C . GLU A 1 105 ? -9.867 2.395 -6.438 1.00 96.88 105 GLU A C 1
ATOM 847 O O . GLU A 1 105 ? -9.660 2.921 -5.346 1.00 96.88 105 GLU A O 1
ATOM 852 N N . ASP A 1 106 ? -10.879 1.548 -6.639 1.00 96.62 106 ASP A N 1
ATOM 853 C CA . ASP A 1 106 ? -11.884 1.228 -5.620 1.00 96.62 106 ASP A CA 1
ATOM 854 C C . ASP A 1 106 ? -11.251 0.695 -4.320 1.00 96.62 106 ASP A C 1
ATOM 856 O O . ASP A 1 106 ? -11.593 1.131 -3.221 1.00 96.62 106 ASP A O 1
ATOM 860 N N . LEU A 1 107 ? -10.264 -0.200 -4.430 1.00 94.44 107 LEU A N 1
ATOM 861 C CA . LEU A 1 107 ? -9.566 -0.770 -3.275 1.00 94.44 107 LEU A CA 1
ATOM 862 C C . LEU A 1 107 ? -8.686 0.276 -2.572 1.00 94.44 107 LEU A C 1
ATOM 864 O O . LEU A 1 107 ? -8.561 0.263 -1.345 1.00 94.44 107 LEU A O 1
ATOM 868 N N . PHE A 1 108 ? -8.084 1.196 -3.333 1.00 96.56 108 PHE A N 1
ATOM 869 C CA . PHE A 1 108 ? -7.362 2.339 -2.770 1.00 96.56 108 PHE A CA 1
ATOM 870 C C . PHE A 1 108 ? -8.302 3.268 -2.000 1.00 96.56 108 PHE A C 1
ATOM 872 O O . PHE A 1 108 ? -7.956 3.706 -0.898 1.00 96.56 108 PHE A O 1
ATOM 879 N N . GLU A 1 109 ? -9.497 3.536 -2.527 1.00 96.62 109 GLU A N 1
ATOM 880 C CA . GLU A 1 109 ? -10.504 4.316 -1.812 1.00 96.62 109 GLU A CA 1
ATOM 881 C C . GLU A 1 109 ? -10.976 3.624 -0.532 1.00 96.62 109 GLU A C 1
ATOM 883 O O . GLU A 1 109 ? -11.130 4.280 0.499 1.00 96.62 109 GLU A O 1
ATOM 888 N N . GLU A 1 110 ? -11.218 2.315 -0.572 1.00 95.56 110 GLU A N 1
ATOM 889 C CA . GLU A 1 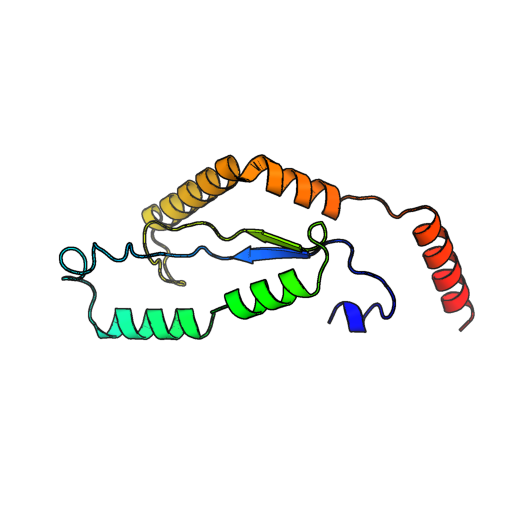110 ? -11.590 1.539 0.613 1.00 95.56 110 GLU A CA 1
ATOM 890 C C . GLU A 1 110 ? -10.502 1.599 1.686 1.00 95.56 110 GLU A C 1
ATOM 892 O O . GLU A 1 110 ? -10.797 1.904 2.845 1.00 95.56 110 GLU A O 1
ATOM 897 N N . ALA A 1 111 ? -9.242 1.394 1.296 1.00 95.44 111 ALA A N 1
ATOM 898 C CA . ALA A 1 111 ? -8.104 1.506 2.200 1.00 95.44 111 ALA A CA 1
ATOM 899 C C . ALA A 1 111 ? -8.002 2.915 2.804 1.00 95.44 111 ALA A C 1
ATOM 901 O O . ALA A 1 111 ? -7.785 3.059 4.010 1.00 95.44 111 ALA A O 1
ATOM 902 N N . ALA A 1 112 ? -8.213 3.961 1.997 1.00 95.88 112 ALA A N 1
ATOM 903 C CA . ALA A 1 112 ? -8.220 5.345 2.462 1.00 95.88 112 ALA A CA 1
ATOM 904 C C . ALA A 1 112 ? -9.371 5.614 3.447 1.00 95.88 112 ALA A C 1
ATOM 906 O O . ALA A 1 112 ? -9.155 6.242 4.488 1.00 95.88 112 ALA A O 1
ATOM 907 N N . LYS A 1 113 ? -10.578 5.100 3.173 1.00 95.44 113 LYS A N 1
ATOM 908 C CA . LYS A 1 113 ? -11.744 5.200 4.071 1.00 95.44 113 LYS A CA 1
ATOM 909 C C . LYS A 1 113 ? -11.485 4.481 5.398 1.00 95.44 113 LYS A C 1
ATOM 911 O O . LYS A 1 113 ? -11.738 5.056 6.454 1.00 95.44 113 LYS A O 1
ATOM 916 N N . ALA A 1 114 ? -10.924 3.273 5.365 1.00 93.56 114 ALA A N 1
ATOM 917 C CA . ALA A 1 114 ? -10.560 2.520 6.566 1.00 93.56 114 ALA A CA 1
ATOM 918 C C . ALA A 1 114 ? -9.451 3.216 7.378 1.00 93.56 114 ALA A C 1
ATOM 920 O O . ALA A 1 114 ? -9.510 3.277 8.608 1.00 93.56 114 ALA A O 1
ATOM 921 N N . LEU A 1 115 ? -8.451 3.793 6.704 1.00 93.50 115 LEU A N 1
ATOM 922 C CA . LEU A 1 115 ? -7.342 4.502 7.347 1.00 93.50 115 LEU A CA 1
ATOM 923 C C . LEU A 1 115 ? -7.786 5.815 8.009 1.00 93.50 115 LEU A C 1
ATOM 925 O O . LEU A 1 115 ? -7.300 6.156 9.084 1.00 93.50 115 LEU A O 1
ATOM 929 N N . THR A 1 116 ? -8.714 6.539 7.384 1.00 94.19 116 THR A N 1
ATOM 930 C CA . THR A 1 116 ? -9.195 7.853 7.852 1.00 94.19 116 THR A CA 1
ATOM 931 C C . THR A 1 116 ? -10.451 7.777 8.719 1.00 94.19 116 THR A C 1
ATOM 933 O O . THR A 1 116 ? -10.968 8.810 9.148 1.00 94.19 116 THR A O 1
ATOM 936 N N . GLN A 1 117 ? -10.939 6.569 9.013 1.00 92.69 117 GLN A N 1
ATOM 937 C CA . GLN A 1 117 ? -12.131 6.380 9.826 1.00 92.69 117 GLN A CA 1
ATOM 938 C C . GLN A 1 117 ? -11.951 7.024 11.216 1.00 92.69 117 GLN A C 1
ATOM 940 O O . GLN A 1 117 ? -10.984 6.710 11.917 1.00 92.69 117 GLN A O 1
ATOM 945 N N . PRO A 1 118 ? -12.872 7.909 11.648 1.00 91.19 118 PRO A N 1
ATOM 946 C CA . PRO A 1 118 ? -12.797 8.509 12.971 1.00 91.19 118 PRO A CA 1
ATOM 947 C C . PRO A 1 118 ? -13.086 7.466 14.061 1.00 91.19 118 PRO A C 1
ATOM 949 O O . PRO A 1 118 ? -13.854 6.523 13.838 1.00 91.19 118 PRO A O 1
ATOM 952 N N . PRO A 1 119 ? -12.539 7.650 15.277 1.00 87.69 119 PRO A N 1
ATOM 953 C CA . PRO A 1 119 ? -12.820 6.752 16.384 1.00 87.69 119 PRO A CA 1
ATOM 954 C C . PRO A 1 119 ? -14.309 6.799 16.732 1.00 87.69 119 PRO A C 1
ATOM 956 O O . PRO A 1 119 ? -14.901 7.869 16.893 1.00 87.69 119 PRO A O 1
ATOM 959 N N . THR A 1 120 ? -14.906 5.625 16.902 1.00 88.12 120 THR A N 1
ATOM 960 C CA . THR A 1 120 ? -16.290 5.476 17.371 1.00 88.12 120 THR A CA 1
ATOM 961 C C . THR A 1 120 ? -16.470 6.076 18.766 1.00 88.12 120 THR A C 1
ATOM 963 O O . THR A 1 120 ? -15.526 6.123 19.553 1.00 88.12 120 THR A O 1
ATOM 966 N N . LEU A 1 121 ? -17.699 6.452 19.132 1.00 90.44 121 LEU A N 1
ATOM 967 C CA . LEU A 1 121 ? -18.007 6.963 20.478 1.00 90.44 121 LEU A CA 1
ATOM 968 C C . LEU A 1 121 ? -17.537 6.006 21.586 1.00 90.44 121 LEU A C 1
ATOM 970 O O . LEU A 1 121 ? -16.952 6.435 22.574 1.00 90.44 121 LEU A O 1
ATOM 974 N N . ALA A 1 122 ? -17.700 4.695 21.389 1.00 87.19 122 ALA A N 1
ATOM 975 C CA . ALA A 1 122 ? -17.211 3.693 22.332 1.00 87.19 122 ALA A CA 1
ATOM 976 C C . ALA A 1 122 ? -15.676 3.704 22.458 1.00 87.19 122 ALA A C 1
ATOM 978 O O . ALA A 1 122 ? -15.151 3.587 23.566 1.00 87.19 122 ALA A O 1
ATOM 979 N N . GLN A 1 123 ? -14.944 3.856 21.347 1.00 85.94 123 GLN A N 1
ATOM 980 C CA . GLN A 1 123 ? -13.486 4.021 21.376 1.00 85.94 123 GLN A CA 1
ATOM 981 C C . GLN A 1 123 ? -13.087 5.337 22.046 1.00 85.94 123 GLN A C 1
ATOM 983 O O . GLN A 1 123 ? -12.181 5.322 22.870 1.00 85.94 123 GLN A O 1
ATOM 988 N N . GLN A 1 124 ? -13.784 6.441 21.771 1.00 87.75 124 GLN A N 1
ATOM 989 C CA . GLN A 1 124 ? -13.533 7.734 22.413 1.00 87.75 124 GLN A CA 1
ATOM 990 C C . GLN A 1 124 ? -13.716 7.649 23.933 1.00 87.75 124 GLN A C 1
ATOM 992 O O . GLN A 1 124 ? -12.826 8.055 24.676 1.00 87.75 124 GLN A O 1
ATOM 997 N N . CYS A 1 125 ? -14.810 7.044 24.410 1.00 88.94 125 CYS A N 1
ATOM 998 C CA . CYS A 1 125 ? -15.032 6.827 25.840 1.00 88.94 125 CYS A CA 1
ATOM 999 C C . CYS A 1 125 ? -13.937 5.950 26.460 1.00 88.94 125 CYS A C 1
ATOM 1001 O O . CYS A 1 125 ? -13.411 6.286 27.520 1.00 88.94 125 CYS A O 1
ATOM 1003 N N . ARG A 1 126 ? -13.561 4.841 25.807 1.00 86.12 126 ARG A N 1
ATOM 1004 C CA . ARG A 1 126 ? -12.480 3.968 26.297 1.00 86.12 126 ARG A CA 1
ATOM 1005 C C . ARG A 1 126 ? -11.139 4.695 26.358 1.00 86.12 126 ARG A C 1
ATOM 1007 O O . ARG A 1 126 ? -10.448 4.578 27.366 1.00 86.12 126 ARG A O 1
ATOM 1014 N N . ASN A 1 127 ? -10.800 5.457 25.321 1.00 84.25 127 ASN A N 1
ATOM 1015 C CA . ASN A 1 127 ? -9.567 6.237 25.252 1.00 84.25 127 ASN A CA 1
ATOM 1016 C C . ASN A 1 127 ? -9.539 7.306 26.345 1.00 84.25 127 ASN A C 1
ATOM 1018 O O . ASN A 1 127 ? -8.543 7.414 27.050 1.00 84.25 127 ASN A O 1
ATOM 1022 N N . TRP A 1 128 ? -10.650 8.014 26.559 1.00 87.56 128 TRP A N 1
ATOM 1023 C CA . TRP A 1 128 ? -10.778 9.008 27.623 1.00 87.56 128 TRP A CA 1
ATOM 1024 C C . TRP A 1 128 ? -10.602 8.393 29.019 1.00 87.56 128 TRP A C 1
ATOM 1026 O O . TRP A 1 128 ? -9.869 8.928 29.849 1.00 87.56 128 TRP A O 1
ATOM 1036 N N . VAL A 1 129 ? -11.218 7.233 29.284 1.00 87.62 129 VAL A N 1
ATOM 1037 C CA . VAL A 1 129 ? -11.033 6.518 30.559 1.00 87.62 129 VAL A CA 1
ATOM 1038 C C . VAL A 1 129 ? -9.581 6.065 30.726 1.00 87.62 129 VAL A C 1
ATOM 1040 O O . VAL A 1 129 ? -9.021 6.223 31.810 1.00 87.62 129 VAL A O 1
ATOM 1043 N N . ALA A 1 130 ? -8.966 5.511 29.678 1.00 82.44 130 ALA A N 1
ATOM 1044 C CA . ALA A 1 130 ? -7.574 5.067 29.708 1.00 82.44 130 ALA A CA 1
ATOM 1045 C C . ALA A 1 130 ? -6.606 6.235 29.959 1.00 82.44 130 ALA A C 1
ATOM 1047 O O . ALA A 1 130 ? -5.716 6.113 30.800 1.00 82.44 130 ALA A O 1
ATOM 1048 N N . GLU A 1 131 ? -6.831 7.374 29.302 1.00 82.62 131 GLU A N 1
ATOM 1049 C CA . GLU A 1 131 ? -6.080 8.613 29.492 1.00 82.62 131 GLU A CA 1
ATOM 1050 C C . GLU A 1 131 ? -6.194 9.099 30.941 1.00 82.62 131 GLU A C 1
ATOM 1052 O O . GLU A 1 131 ? -5.181 9.239 31.626 1.00 82.62 131 GLU A O 1
ATOM 1057 N N . LYS A 1 132 ? -7.417 9.249 31.472 1.00 82.69 132 LYS A N 1
ATOM 1058 C CA . LYS A 1 132 ? -7.625 9.652 32.874 1.00 82.69 132 LYS A CA 1
ATOM 1059 C C . LYS A 1 132 ? -6.970 8.685 33.855 1.00 82.69 132 LYS A C 1
ATOM 1061 O O . LYS A 1 132 ? -6.355 9.130 34.815 1.00 82.69 132 LYS A O 1
ATOM 1066 N N . ARG A 1 133 ? -7.040 7.376 33.613 1.00 75.06 133 ARG A N 1
ATOM 1067 C CA . ARG A 1 133 ? -6.423 6.358 34.479 1.00 75.06 133 ARG A CA 1
ATOM 1068 C C . ARG A 1 133 ? -4.889 6.373 34.421 1.00 75.06 133 ARG A C 1
ATOM 1070 O O . ARG A 1 133 ? -4.262 5.995 35.405 1.00 75.06 133 ARG A O 1
ATOM 1077 N N . GLY A 1 134 ? -4.303 6.815 33.306 1.00 65.44 134 GLY A N 1
ATOM 1078 C CA . GLY A 1 134 ? -2.866 7.061 33.157 1.00 65.44 134 GLY A CA 1
ATOM 1079 C C . GLY A 1 134 ? -2.383 8.328 33.870 1.00 65.44 134 GLY A C 1
ATOM 1080 O O . GLY A 1 134 ? -1.280 8.323 34.397 1.00 65.44 134 GLY A O 1
ATOM 1081 N N . TYR A 1 135 ? -3.221 9.366 33.968 1.00 51.84 135 TYR A N 1
ATOM 1082 C CA . TYR A 1 135 ? -2.932 10.583 34.747 1.00 51.84 135 TYR A CA 1
ATOM 1083 C C . TYR A 1 135 ? -2.945 10.376 36.274 1.00 51.84 135 TYR A C 1
ATOM 1085 O O . TYR A 1 135 ? -2.405 11.204 36.999 1.00 51.84 135 TYR A O 1
ATOM 1093 N N . PHE A 1 136 ? -3.571 9.303 36.769 1.00 45.50 136 PHE A N 1
ATOM 1094 C CA . PHE A 1 136 ? -3.639 8.961 38.200 1.00 45.50 136 PHE A CA 1
ATOM 1095 C C . PHE A 1 136 ? -2.612 7.893 38.627 1.00 45.50 136 PHE A C 1
ATOM 1097 O O . PHE A 1 136 ? -2.782 7.266 39.675 1.00 45.50 136 PHE A O 1
ATOM 1104 N N . LYS A 1 137 ? -1.569 7.663 37.821 1.00 42.03 137 LYS A N 1
ATOM 1105 C CA . LYS A 1 137 ? -0.411 6.832 38.172 1.00 42.03 137 LYS A CA 1
ATOM 1106 C C . LYS A 1 137 ? 0.830 7.679 38.400 1.00 42.03 137 LYS A C 1
ATOM 1108 O O . LYS A 1 137 ? 1.000 8.667 37.657 1.00 42.03 137 LYS A O 1
#

Radius of gyration: 20.99 Å; chains: 1; bounding box: 42×31×64 Å